Protein AF-A0A085GE73-F1 (afdb_monomer)

Organism: NCBI:txid1006004

pLDDT: mean 85.33, std 14.02, range [57.03, 98.38]

Nearest PDB structures (foldseek):
  1fjj-assembly1_A-2  TM=9.810E-01  e=1.884E+00  Escherichia coli

Radius of gyration: 25.7 Å; Cα contacts (8 Å, |Δi|>4): 39; chains: 1; bounding box: 71×26×28 Å

Sequence (56 aa):
MKRVATLAAGIVAAISFNVSAAQSFTLSSSDISANKPLTENQIFQGFGCSGANISP

InterPro domains:
  IPR036610 PEBP-like superfamily [G3DSA:3.90.280.10] (10-56)

Solvent-accessible surface area (backbone atoms only — not comparable to full-atom values): 3803 Å² total; per-residue (Å²): 110,70,69,60,52,54,52,52,52,55,55,55,60,67,62,68,71,72,70,82,70,74,76,91,77,88,87,86,58,99,70,54,60,90,98,53,85,80,50,57,51,58,31,51,67,50,99,91,40,84,27,66,54,41,83,120

Structure (mmCIF, N/CA/C/O backbone):
data_AF-A0A085GE73-F1
#
_entry.id   AF-A0A085GE73-F1
#
loop_
_atom_site.group_PDB
_atom_site.id
_atom_site.type_symbol
_atom_site.label_atom_id
_atom_site.label_alt_id
_atom_site.label_comp_id
_atom_site.label_asym_id
_atom_site.label_entity_id
_atom_site.label_seq_id
_atom_site.pdbx_PDB_ins_code
_atom_site.Cartn_x
_atom_site.Cartn_y
_atom_site.Cartn_z
_atom_site.occupancy
_atom_site.B_iso_or_equiv
_atom_site.auth_seq_id
_atom_site.auth_comp_id
_atom_site.auth_asym_id
_atom_site.auth_atom_id
_atom_site.pdbx_PDB_model_num
ATOM 1 N N . MET A 1 1 ? 51.865 -14.942 -21.676 1.00 60.06 1 MET A N 1
ATOM 2 C CA . MET A 1 1 ? 50.409 -15.128 -21.893 1.00 60.06 1 MET A CA 1
ATOM 3 C C . MET A 1 1 ? 49.632 -15.371 -20.598 1.00 60.06 1 MET A C 1
ATOM 5 O O . MET A 1 1 ? 48.733 -14.596 -20.323 1.00 60.06 1 MET A O 1
ATOM 9 N N . LYS A 1 2 ? 49.999 -16.349 -19.749 1.00 57.03 2 LYS A N 1
ATOM 10 C CA . LYS A 1 2 ? 49.267 -16.643 -18.493 1.00 57.03 2 LYS A CA 1
ATOM 11 C C . LYS A 1 2 ? 49.180 -15.455 -17.515 1.00 57.03 2 LYS A C 1
ATOM 13 O O . LYS A 1 2 ? 48.095 -15.137 -17.068 1.00 57.03 2 LYS A O 1
ATOM 18 N N . ARG A 1 3 ? 50.289 -14.737 -17.272 1.00 65.31 3 ARG A N 1
ATOM 19 C CA . ARG A 1 3 ? 50.324 -13.568 -16.361 1.00 65.31 3 ARG A CA 1
ATOM 20 C C . ARG A 1 3 ? 49.468 -12.383 -16.832 1.00 65.31 3 ARG A C 1
ATOM 22 O O . ARG A 1 3 ? 48.862 -11.708 -16.013 1.00 65.31 3 ARG A O 1
ATOM 29 N N . VAL A 1 4 ? 49.398 -12.169 -18.148 1.00 66.25 4 VAL A N 1
ATOM 30 C CA . VAL A 1 4 ? 48.559 -11.124 -18.760 1.00 66.25 4 VAL A CA 1
ATOM 31 C C . VAL A 1 4 ? 47.080 -11.489 -18.622 1.00 66.25 4 VAL A C 1
ATOM 33 O O . VAL A 1 4 ? 46.279 -10.639 -18.256 1.00 66.25 4 VAL A O 1
ATOM 36 N N . ALA A 1 5 ? 46.734 -12.767 -18.816 1.00 68.38 5 ALA A N 1
ATOM 37 C CA . ALA A 1 5 ? 45.378 -13.263 -18.592 1.00 68.38 5 ALA A CA 1
ATOM 38 C C . ALA A 1 5 ? 44.951 -13.155 -17.114 1.00 68.38 5 ALA A C 1
ATOM 40 O O . ALA A 1 5 ? 43.820 -12.773 -16.835 1.00 68.38 5 ALA A O 1
ATOM 41 N N . THR A 1 6 ? 45.856 -13.422 -16.163 1.00 71.12 6 THR A N 1
ATOM 42 C CA . THR A 1 6 ? 45.572 -13.279 -14.723 1.00 71.12 6 THR A CA 1
ATOM 43 C C . THR A 1 6 ? 45.354 -11.818 -14.315 1.00 71.12 6 THR A C 1
ATOM 45 O O . THR A 1 6 ? 44.431 -11.527 -13.561 1.00 71.12 6 THR A O 1
ATOM 48 N N . LEU A 1 7 ? 46.160 -10.890 -14.840 1.00 70.94 7 LEU A N 1
ATOM 49 C CA . LEU A 1 7 ? 45.997 -9.453 -14.590 1.00 70.94 7 LEU A CA 1
ATOM 50 C C . LEU A 1 7 ? 44.700 -8.909 -15.204 1.00 70.94 7 LEU A C 1
ATOM 52 O O . LEU A 1 7 ? 43.971 -8.173 -14.545 1.00 70.94 7 LEU A O 1
ATOM 56 N N . ALA A 1 8 ? 44.378 -9.321 -16.432 1.00 72.94 8 ALA A N 1
ATOM 57 C CA .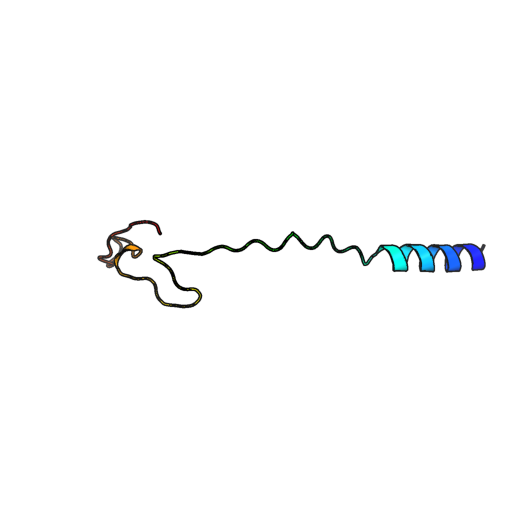 ALA A 1 8 ? 43.135 -8.936 -17.096 1.00 72.94 8 ALA A CA 1
ATOM 58 C C . ALA A 1 8 ? 41.895 -9.438 -16.334 1.00 72.94 8 ALA A C 1
ATOM 60 O O . ALA A 1 8 ? 40.946 -8.681 -16.146 1.00 72.94 8 ALA A O 1
ATOM 61 N N . ALA A 1 9 ? 41.922 -10.675 -15.829 1.00 73.75 9 ALA A N 1
ATOM 62 C CA . ALA A 1 9 ? 40.830 -11.227 -15.026 1.00 73.75 9 ALA A CA 1
ATOM 63 C C . ALA A 1 9 ? 40.615 -10.457 -13.709 1.00 73.75 9 ALA A C 1
ATOM 65 O O . ALA A 1 9 ? 39.472 -10.217 -13.322 1.00 73.75 9 ALA A O 1
ATOM 66 N N . GLY A 1 10 ? 41.694 -10.015 -13.050 1.00 75.62 10 GLY A N 1
ATOM 67 C CA . GLY A 1 10 ? 41.610 -9.196 -11.835 1.00 75.62 10 GLY A CA 1
ATOM 68 C C . GLY A 1 10 ? 40.973 -7.824 -12.076 1.00 75.62 10 GLY A C 1
ATOM 69 O O . GLY A 1 10 ? 40.159 -7.371 -11.274 1.00 75.62 10 GLY A O 1
ATOM 70 N N . ILE A 1 11 ? 41.285 -7.189 -13.209 1.00 75.50 11 ILE A N 1
ATOM 71 C CA . ILE A 1 11 ? 40.706 -5.892 -13.588 1.00 75.50 11 ILE A CA 1
ATOM 72 C C . ILE A 1 11 ? 39.211 -6.035 -13.904 1.00 75.50 11 ILE A C 1
ATOM 74 O O . ILE A 1 11 ? 38.409 -5.244 -13.416 1.00 75.50 11 ILE A O 1
ATOM 78 N N . VAL A 1 12 ? 38.810 -7.062 -14.659 1.00 75.88 12 VAL A N 1
ATOM 79 C CA . VAL A 1 12 ? 37.391 -7.301 -14.983 1.00 75.88 12 VAL A CA 1
ATOM 80 C C . VAL A 1 12 ? 36.574 -7.567 -13.715 1.00 75.88 12 VAL A C 1
ATOM 82 O O . VAL A 1 12 ? 35.502 -6.984 -13.547 1.00 75.88 12 VAL A O 1
ATOM 85 N N . ALA A 1 13 ? 37.096 -8.362 -12.776 1.00 72.88 13 ALA A N 1
ATOM 86 C CA . ALA A 1 13 ? 36.432 -8.615 -11.498 1.00 72.88 13 ALA A CA 1
ATOM 87 C C . ALA A 1 13 ? 36.249 -7.334 -10.661 1.00 72.88 13 ALA A C 1
ATOM 89 O O . ALA A 1 13 ? 35.197 -7.149 -10.058 1.00 72.88 13 ALA A O 1
ATOM 90 N N . ALA A 1 14 ? 37.221 -6.415 -10.670 1.00 68.88 14 ALA A N 1
ATOM 91 C CA . ALA A 1 14 ? 37.132 -5.157 -9.925 1.00 68.88 14 ALA A CA 1
ATOM 92 C C . ALA A 1 14 ? 36.058 -4.195 -10.472 1.00 68.88 14 ALA A C 1
ATOM 94 O O . ALA A 1 14 ? 35.431 -3.470 -9.704 1.00 68.88 14 ALA A O 1
ATOM 95 N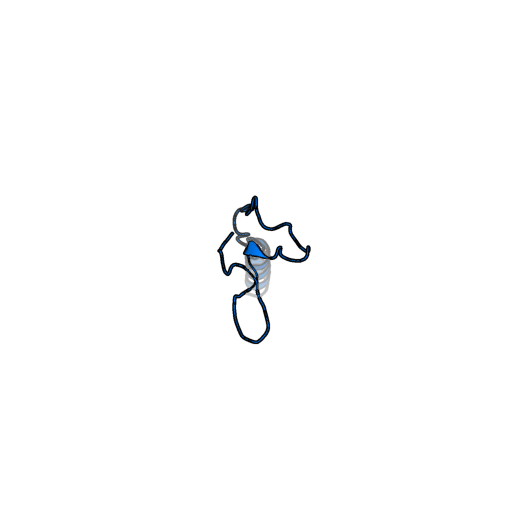 N . ILE A 1 15 ? 35.807 -4.201 -11.786 1.00 69.38 15 ILE A N 1
ATOM 96 C CA . ILE A 1 15 ? 34.821 -3.310 -12.430 1.00 69.38 15 ILE A CA 1
ATOM 97 C C . ILE A 1 15 ? 33.391 -3.885 -12.334 1.00 69.38 15 ILE A C 1
ATOM 99 O O . ILE A 1 15 ? 32.411 -3.145 -12.438 1.00 69.38 15 ILE A O 1
ATOM 103 N N . SER A 1 16 ? 33.264 -5.190 -12.067 1.00 67.12 16 SER A N 1
ATOM 104 C CA . SER A 1 16 ? 31.995 -5.936 -12.045 1.00 67.12 16 SER A CA 1
ATOM 105 C C . SER A 1 16 ? 31.025 -5.529 -10.923 1.00 67.12 16 SER A C 1
ATOM 107 O O . SER A 1 16 ? 29.859 -5.911 -10.967 1.00 67.12 16 SER A O 1
ATOM 109 N N . PHE A 1 17 ? 31.471 -4.756 -9.926 1.00 64.25 17 PHE A N 1
ATOM 110 C CA . PHE A 1 17 ? 30.654 -4.372 -8.763 1.00 64.25 17 PHE A CA 1
ATOM 111 C C . PHE A 1 17 ? 29.935 -3.027 -8.899 1.00 64.25 17 PHE A C 1
ATOM 113 O O . PHE A 1 17 ? 29.285 -2.586 -7.953 1.00 64.25 17 PHE A O 1
ATOM 120 N N . ASN A 1 18 ? 29.986 -2.385 -10.068 1.00 63.00 18 ASN A N 1
ATOM 121 C CA . ASN A 1 18 ? 29.147 -1.221 -10.349 1.00 63.00 18 ASN A CA 1
ATOM 122 C C . ASN A 1 18 ? 27.721 -1.684 -10.678 1.00 63.00 18 ASN A C 1
ATOM 124 O O . ASN A 1 18 ? 27.237 -1.529 -11.798 1.00 63.00 18 ASN A O 1
ATOM 128 N N . VAL A 1 19 ? 27.045 -2.289 -9.697 1.00 65.19 19 VAL A N 1
ATOM 129 C CA . VAL A 1 19 ? 25.587 -2.396 -9.713 1.00 65.19 19 VAL A CA 1
ATOM 130 C C . VAL A 1 19 ? 25.072 -0.962 -9.763 1.00 65.19 19 VAL A C 1
ATOM 132 O O . VAL A 1 19 ? 25.247 -0.187 -8.825 1.00 65.19 19 VAL A O 1
ATOM 135 N N . SER A 1 20 ? 24.483 -0.586 -10.896 1.00 66.81 20 SER A N 1
ATOM 136 C CA . SER A 1 20 ? 23.686 0.630 -10.999 1.00 66.81 20 SER A CA 1
ATOM 137 C C . SER A 1 20 ? 22.436 0.404 -10.153 1.00 66.81 20 SER A C 1
ATOM 139 O O . SER A 1 20 ? 21.409 -0.065 -10.639 1.00 66.81 20 SER A O 1
ATOM 141 N N . ALA A 1 21 ? 22.554 0.628 -8.844 1.00 68.62 21 ALA A N 1
ATOM 142 C CA . ALA A 1 21 ? 21.389 0.712 -7.989 1.00 68.62 21 ALA A CA 1
ATOM 143 C C . ALA A 1 21 ? 20.565 1.899 -8.494 1.00 68.62 21 ALA A C 1
ATOM 145 O O . ALA A 1 21 ? 21.089 3.008 -8.638 1.00 68.62 21 ALA A O 1
ATOM 146 N N . ALA A 1 22 ? 19.292 1.656 -8.805 1.00 74.50 22 ALA A N 1
ATOM 147 C CA . ALA A 1 22 ? 18.366 2.740 -9.077 1.00 74.50 22 ALA A CA 1
ATOM 148 C C . ALA A 1 22 ? 18.415 3.727 -7.903 1.00 74.50 22 ALA A C 1
ATOM 150 O O . ALA A 1 22 ? 18.528 3.316 -6.744 1.00 74.50 22 ALA A O 1
ATOM 151 N N . GLN A 1 23 ? 18.361 5.026 -8.204 1.00 79.81 23 GLN A N 1
ATOM 152 C CA . GLN A 1 23 ? 18.270 6.033 -7.155 1.00 79.81 23 GLN A CA 1
ATOM 153 C C . GLN A 1 23 ? 17.056 5.729 -6.272 1.00 79.81 23 GLN A C 1
ATOM 155 O O . GLN A 1 23 ? 16.000 5.341 -6.775 1.00 79.81 23 GLN A O 1
ATOM 160 N N . SER A 1 24 ? 17.216 5.889 -4.958 1.00 83.62 24 SER A N 1
ATOM 161 C CA . SER A 1 24 ? 16.122 5.679 -4.016 1.00 83.62 24 SER A CA 1
ATOM 162 C C . SER A 1 24 ? 14.967 6.622 -4.349 1.00 83.62 24 SER A C 1
ATOM 164 O O . SER A 1 24 ? 15.121 7.841 -4.316 1.00 83.62 24 SER A O 1
ATOM 166 N N . PHE A 1 25 ? 13.811 6.044 -4.659 1.00 89.06 25 PHE A N 1
ATOM 167 C CA . PHE A 1 25 ? 12.559 6.751 -4.890 1.00 89.06 25 PHE A CA 1
ATOM 168 C C . PHE A 1 25 ? 11.577 6.386 -3.779 1.00 89.06 25 PHE A C 1
ATOM 170 O O . PHE A 1 25 ? 11.465 5.216 -3.408 1.00 89.06 25 PHE A O 1
ATOM 177 N N . THR A 1 26 ? 10.863 7.381 -3.258 1.00 92.94 26 THR A N 1
ATOM 178 C CA . THR A 1 26 ? 9.861 7.184 -2.208 1.00 92.94 26 THR A CA 1
ATOM 179 C C . THR A 1 26 ? 8.472 7.409 -2.783 1.00 92.94 26 THR A C 1
ATOM 181 O O . THR A 1 26 ? 8.217 8.435 -3.407 1.00 92.94 26 THR A O 1
ATOM 184 N N . LEU A 1 27 ? 7.568 6.468 -2.515 1.00 93.88 27 LEU A N 1
ATOM 185 C CA . LEU A 1 27 ? 6.143 6.572 -2.808 1.00 93.88 27 LEU A CA 1
ATOM 186 C C . LEU A 1 27 ? 5.365 6.605 -1.490 1.00 93.88 27 LEU A C 1
ATOM 188 O O . LEU A 1 27 ? 5.598 5.772 -0.613 1.00 93.88 27 LEU A O 1
ATOM 192 N N . SER A 1 28 ? 4.438 7.547 -1.359 1.00 96.19 28 SER A N 1
ATOM 193 C CA . SER A 1 28 ? 3.523 7.661 -0.223 1.00 96.19 28 SER A CA 1
ATOM 194 C C . SER A 1 28 ? 2.093 7.885 -0.711 1.00 96.19 28 SER A C 1
ATOM 196 O O . SER A 1 28 ? 1.870 8.254 -1.862 1.00 96.19 28 SER A O 1
ATOM 198 N N . SER A 1 29 ? 1.122 7.641 0.166 1.00 97.00 29 SER A N 1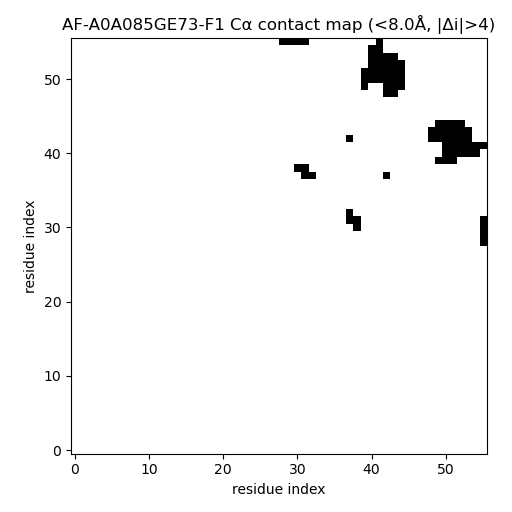
ATOM 199 C CA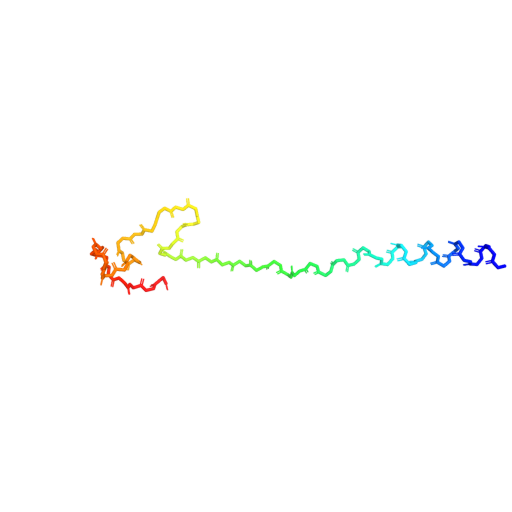 . SER A 1 29 ? -0.297 7.894 -0.081 1.00 97.00 29 SER A CA 1
ATOM 200 C C . SER A 1 29 ? -0.950 8.375 1.213 1.00 97.00 29 SER A C 1
ATOM 202 O O . SER A 1 29 ? -0.584 7.918 2.299 1.00 97.00 29 SER A O 1
ATOM 204 N N . SER A 1 30 ? -1.897 9.307 1.099 1.00 97.06 30 SER A N 1
ATOM 205 C CA . SER A 1 30 ? -2.798 9.704 2.190 1.00 97.06 30 SER A CA 1
ATOM 206 C C . SER A 1 30 ? -3.835 8.631 2.517 1.00 97.06 30 SER A C 1
ATOM 208 O O . SER A 1 30 ? -4.349 8.598 3.632 1.00 97.06 30 SER A O 1
ATOM 210 N N . ASP A 1 31 ? -4.118 7.753 1.558 1.00 97.38 31 ASP A N 1
ATOM 211 C CA . ASP A 1 31 ? -5.261 6.843 1.572 1.00 97.38 31 ASP A CA 1
ATOM 212 C C . ASP A 1 31 ? -4.844 5.385 1.808 1.00 97.38 31 ASP A C 1
ATOM 214 O O . ASP A 1 31 ? -5.619 4.592 2.342 1.00 97.38 31 ASP A O 1
ATOM 218 N N . ILE A 1 32 ? -3.598 5.029 1.463 1.00 96.94 32 ILE A N 1
ATOM 219 C CA . ILE A 1 32 ? -3.029 3.691 1.670 1.00 96.94 32 ILE A CA 1
ATOM 220 C C . ILE A 1 32 ? -1.814 3.739 2.592 1.00 96.94 32 ILE A C 1
ATOM 222 O O . ILE A 1 32 ? -0.794 4.362 2.303 1.00 96.94 32 ILE A O 1
ATOM 226 N N . SER A 1 33 ? -1.886 2.945 3.661 1.00 96.31 33 SER A N 1
ATOM 227 C CA . SER A 1 33 ? -0.732 2.612 4.496 1.00 96.31 33 SER A CA 1
ATOM 228 C C . SER A 1 33 ? -0.070 1.312 4.038 1.00 96.31 33 SER A C 1
ATOM 230 O O . SER A 1 33 ? -0.740 0.304 3.804 1.00 96.31 33 SER A O 1
ATOM 232 N N . ALA A 1 34 ? 1.262 1.308 3.960 1.00 96.94 34 ALA A N 1
ATOM 233 C CA . ALA A 1 34 ? 2.025 0.132 3.554 1.00 96.94 34 ALA A CA 1
ATOM 234 C C . ALA A 1 34 ? 1.739 -1.074 4.467 1.00 96.94 34 ALA A C 1
ATOM 236 O O . ALA A 1 34 ? 1.814 -0.974 5.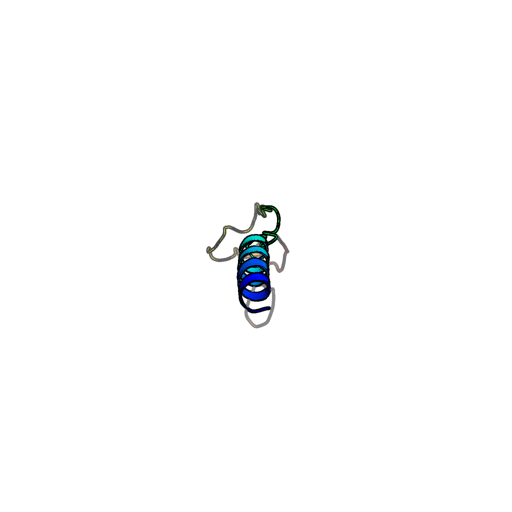694 1.00 96.94 34 ALA A O 1
ATOM 237 N N . ASN A 1 35 ? 1.454 -2.228 3.856 1.00 96.75 35 ASN A N 1
ATOM 238 C CA . ASN A 1 35 ? 1.169 -3.494 4.544 1.00 96.75 35 ASN A CA 1
ATOM 239 C C . ASN A 1 35 ? -0.025 -3.434 5.517 1.00 96.75 35 ASN A C 1
ATOM 241 O O . ASN A 1 35 ? -0.065 -4.171 6.507 1.00 96.75 35 ASN A O 1
ATOM 245 N N . LYS A 1 36 ? -0.994 -2.552 5.259 1.00 97.12 36 LYS A N 1
ATOM 246 C CA . LYS A 1 36 ? -2.265 -2.487 5.989 1.00 97.12 36 LYS A CA 1
ATOM 247 C C . LYS A 1 36 ? -3.437 -2.809 5.056 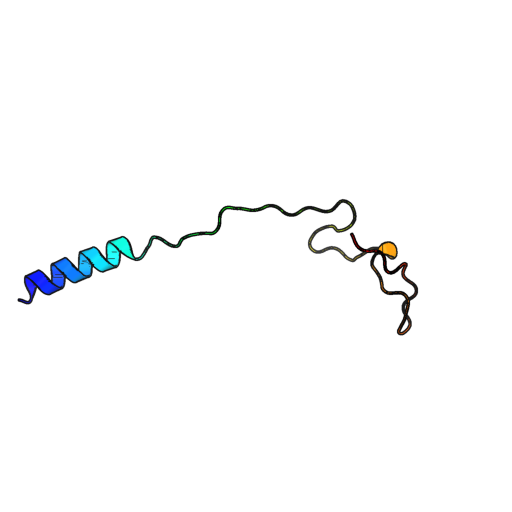1.00 97.12 36 LYS A C 1
ATOM 249 O O . LY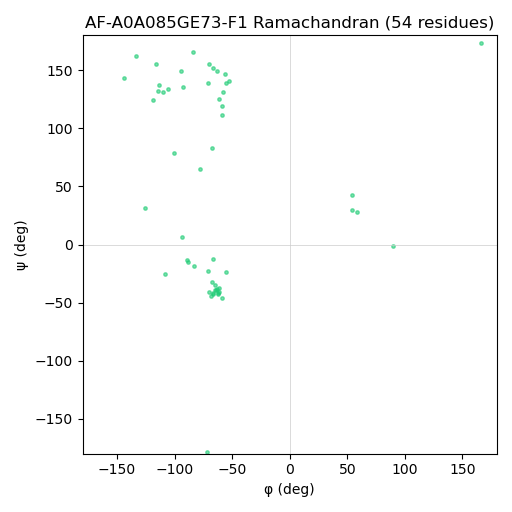S A 1 36 ? -3.305 -2.636 3.845 1.00 97.12 36 LYS A O 1
ATOM 254 N N . PRO A 1 37 ? -4.572 -3.284 5.599 1.00 97.44 37 PRO A N 1
ATOM 255 C CA . PRO A 1 37 ? -5.801 -3.425 4.826 1.00 97.44 37 PRO A CA 1
ATOM 256 C C . PRO A 1 37 ? -6.223 -2.097 4.187 1.00 97.44 37 PRO A C 1
ATOM 258 O O . PRO A 1 37 ? -6.020 -1.033 4.773 1.00 97.44 37 PRO A O 1
ATOM 261 N N . LEU A 1 38 ? -6.823 -2.181 2.999 1.00 97.25 38 LEU A N 1
ATOM 262 C CA . LEU A 1 38 ? -7.438 -1.040 2.326 1.00 97.25 38 LEU A CA 1
ATOM 263 C C . LEU A 1 38 ? -8.710 -0.600 3.055 1.00 97.25 38 LEU A C 1
ATOM 265 O O . LEU A 1 38 ? -9.356 -1.398 3.735 1.00 97.25 38 LEU A O 1
ATOM 269 N N . THR A 1 39 ? -9.075 0.668 2.882 1.00 97.50 39 THR A N 1
ATOM 270 C CA . THR A 1 39 ? -10.369 1.178 3.344 1.00 97.50 39 THR A CA 1
ATOM 271 C C . THR A 1 39 ? -11.459 0.884 2.314 1.00 97.50 39 THR A C 1
ATOM 273 O O . THR A 1 39 ? -11.161 0.611 1.150 1.00 97.50 39 THR A O 1
ATOM 276 N N . GLU A 1 40 ? -12.725 1.016 2.714 1.00 98.00 40 GLU A N 1
ATOM 277 C CA . GLU A 1 40 ? -13.879 0.859 1.815 1.00 98.00 40 GLU A CA 1
ATOM 278 C C . GLU A 1 40 ? -13.819 1.774 0.581 1.00 98.00 40 GLU A C 1
ATOM 280 O O . GLU A 1 40 ? -14.390 1.438 -0.454 1.00 98.00 40 GLU A O 1
ATOM 285 N N . ASN A 1 41 ? -13.084 2.893 0.639 1.00 98.19 41 ASN A N 1
ATOM 286 C CA . ASN A 1 41 ? -12.942 3.796 -0.502 1.00 98.19 41 ASN A CA 1
ATOM 287 C C . ASN A 1 41 ? -12.282 3.107 -1.704 1.00 98.19 41 ASN A C 1
ATOM 289 O O . ASN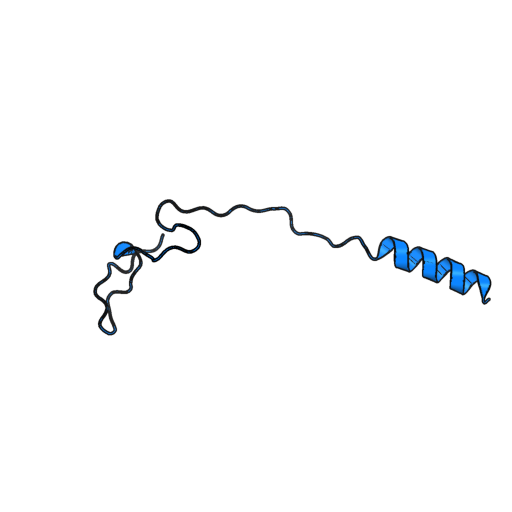 A 1 41 ? -12.723 3.297 -2.835 1.00 98.19 41 ASN A O 1
ATOM 293 N N . GLN A 1 42 ? -11.260 2.280 -1.464 1.00 98.38 42 GLN A N 1
ATOM 294 C CA . GLN A 1 42 ? -10.507 1.603 -2.524 1.00 98.38 42 GLN A CA 1
ATOM 295 C C . GLN A 1 42 ? -11.097 0.244 -2.914 1.00 98.38 42 GLN A C 1
ATOM 297 O O . GLN A 1 42 ? -10.701 -0.328 -3.930 1.00 98.38 42 GLN A O 1
ATOM 302 N N . ILE A 1 43 ? -12.023 -0.303 -2.123 1.00 98.06 43 ILE A N 1
ATOM 303 C CA . ILE A 1 43 ? -12.651 -1.585 -2.442 1.00 98.06 43 ILE A CA 1
ATOM 304 C C . ILE A 1 43 ? -13.589 -1.421 -3.641 1.00 98.06 43 ILE A C 1
ATOM 306 O O . ILE A 1 43 ? -14.317 -0.439 -3.764 1.00 98.06 43 ILE A O 1
ATOM 310 N N . PHE A 1 44 ? -13.567 -2.402 -4.541 1.00 98.31 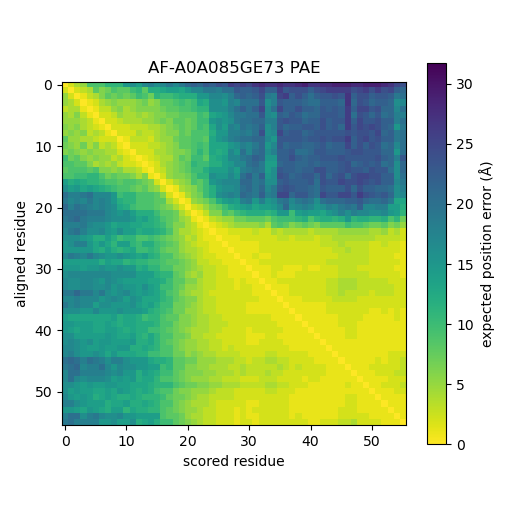44 PHE A N 1
ATOM 311 C CA . PHE A 1 44 ? -14.417 -2.418 -5.725 1.00 98.31 44 PHE A CA 1
ATOM 312 C C . PHE A 1 44 ? -15.913 -2.484 -5.364 1.00 98.31 44 PHE A C 1
ATOM 314 O O . PHE A 1 44 ? -16.306 -3.108 -4.376 1.00 98.31 44 PHE A O 1
ATOM 321 N N . GLN A 1 45 ? -16.752 -1.886 -6.212 1.00 98.06 45 GLN A N 1
ATOM 322 C CA . GLN A 1 45 ? -18.209 -1.933 -6.103 1.00 98.06 45 GLN A CA 1
ATOM 323 C C . GLN A 1 45 ? -18.772 -2.974 -7.080 1.00 98.06 45 GLN A C 1
ATOM 325 O O . GLN A 1 45 ? -19.227 -2.654 -8.177 1.00 98.06 45 GLN A O 1
ATOM 330 N N . GLY A 1 46 ? -18.687 -4.247 -6.703 1.00 97.69 46 GLY A N 1
ATOM 331 C CA . GLY A 1 46 ? -19.100 -5.371 -7.537 1.00 97.69 46 GLY A CA 1
ATOM 332 C C . GLY A 1 46 ? -18.588 -6.708 -7.007 1.00 97.69 46 GLY A C 1
ATOM 333 O O . GLY A 1 46 ? -17.836 -6.761 -6.040 1.00 97.69 46 GLY A O 1
ATOM 334 N N . PHE A 1 47 ? -19.019 -7.808 -7.630 1.00 97.12 47 PHE A N 1
ATOM 335 C CA . PHE A 1 47 ? -18.641 -9.184 -7.249 1.00 97.12 47 PHE A CA 1
ATOM 336 C C . PHE A 1 47 ? -18.905 -9.542 -5.772 1.00 97.12 47 PHE A C 1
ATOM 338 O O . PHE A 1 47 ? -18.213 -10.375 -5.197 1.00 97.12 47 PHE A O 1
ATOM 345 N N . GLY A 1 48 ? -19.923 -8.926 -5.162 1.00 97.25 48 GLY A N 1
ATOM 346 C CA . GLY A 1 48 ? -20.260 -9.120 -3.747 1.00 97.25 48 GLY A CA 1
ATOM 347 C C . GLY A 1 48 ? -19.557 -8.156 -2.786 1.00 97.25 48 GLY A C 1
ATOM 348 O O . GLY A 1 48 ? -19.835 -8.206 -1.591 1.00 97.25 48 GLY A O 1
ATOM 349 N N . CYS A 1 49 ? -18.704 -7.260 -3.288 1.00 97.69 49 CYS A N 1
ATOM 350 C CA . CYS A 1 49 ? -18.140 -6.141 -2.536 1.00 97.69 49 CYS A CA 1
ATOM 351 C C . CYS A 1 49 ? -18.965 -4.863 -2.751 1.00 97.69 49 CYS A C 1
ATOM 353 O O . CYS A 1 49 ? -19.512 -4.642 -3.835 1.00 97.69 49 CYS A O 1
ATOM 355 N N . SER A 1 50 ? -18.998 -4.001 -1.734 1.00 97.62 50 SER A N 1
ATOM 356 C CA . SER A 1 50 ? -19.778 -2.753 -1.727 1.00 97.62 50 SER A CA 1
ATOM 357 C C . SER A 1 50 ? -18.918 -1.524 -1.419 1.00 97.62 50 SER A C 1
ATOM 359 O O . SER A 1 50 ? -19.403 -0.575 -0.807 1.00 97.62 50 SER A O 1
ATOM 361 N N . GLY A 1 51 ? -17.645 -1.546 -1.823 1.00 97.69 51 GLY A N 1
ATOM 362 C CA . GLY A 1 51 ? -16.752 -0.403 -1.645 1.00 97.69 51 GLY A CA 1
ATOM 363 C C . GLY A 1 51 ? -17.088 0.763 -2.581 1.00 97.69 51 GLY A C 1
ATOM 364 O O . GLY A 1 51 ? -18.045 0.708 -3.361 1.00 97.69 51 GLY A O 1
ATOM 365 N N . ALA A 1 52 ? -16.301 1.836 -2.516 1.00 98.25 52 ALA A N 1
ATOM 366 C CA . ALA A 1 52 ? -16.523 3.036 -3.327 1.00 98.25 52 ALA A CA 1
ATOM 367 C C . ALA A 1 52 ? -15.834 2.991 -4.702 1.00 98.25 52 ALA A C 1
ATOM 369 O O . ALA A 1 52 ? -16.188 3.776 -5.580 1.00 98.25 52 ALA A O 1
ATOM 370 N N . ASN A 1 53 ? -14.888 2.071 -4.910 1.00 98.06 53 ASN A N 1
ATOM 371 C CA . ASN A 1 53 ? -14.101 1.929 -6.136 1.00 98.06 53 ASN A CA 1
ATOM 372 C C . ASN A 1 53 ? -13.377 3.224 -6.567 1.00 98.06 53 ASN A C 1
ATOM 374 O O . ASN A 1 53 ? -13.371 3.590 -7.744 1.00 98.06 53 ASN A O 1
ATOM 378 N N . ILE A 1 54 ? -12.790 3.932 -5.603 1.00 98.06 54 ILE A N 1
ATOM 379 C CA . ILE A 1 54 ? -12.057 5.189 -5.790 1.00 98.06 54 ILE A CA 1
ATOM 380 C C . ILE A 1 54 ? -10.558 4.905 -5.655 1.00 98.06 54 ILE A C 1
ATOM 382 O O . ILE A 1 54 ? -10.131 4.220 -4.725 1.00 98.06 54 ILE A O 1
ATOM 386 N N . SER A 1 55 ? -9.744 5.423 -6.578 1.00 97.38 55 SER A N 1
ATOM 387 C CA . SER A 1 55 ? -8.289 5.283 -6.479 1.00 97.38 55 SER A CA 1
ATOM 388 C C . SER A 1 55 ? -7.724 6.066 -5.282 1.00 97.38 55 SER A C 1
ATOM 390 O O . SER A 1 55 ? -8.302 7.084 -4.901 1.00 97.38 55 SER A O 1
ATOM 392 N N . PRO A 1 56 ? -6.597 5.622 -4.702 1.00 95.94 56 PRO A N 1
ATOM 393 C CA . PRO A 1 56 ? -5.753 6.465 -3.852 1.00 95.94 56 PRO A CA 1
ATOM 394 C C . PRO A 1 56 ? -5.214 7.694 -4.590 1.00 95.94 56 PRO A C 1
ATOM 396 O O . PRO A 1 56 ? -5.235 7.690 -5.847 1.00 95.94 56 PRO A O 1
#

Secondary structure (DSSP, 8-state):
-HHHHHHHHHHHHHHTT---PPPP-----SS--TTSPPPTTTS-EETTEE------

Foldseek 3Di:
DVVVVVVVVVVVVVVVPPPVDPPDDDDDDPQDDPPDDHDLQCDDCDPPRNRVNHDD

Mean predicted aligned error: 9.65 Å